Protein AF-A0A7S1UFQ9-F1 (afdb_monomer_lite)

Structure (mmCIF, N/CA/C/O backbone):
data_AF-A0A7S1UFQ9-F1
#
_entry.id   AF-A0A7S1UFQ9-F1
#
loop_
_atom_site.group_PDB
_atom_site.id
_atom_site.type_symbol
_atom_site.label_atom_id
_atom_site.label_alt_id
_atom_site.label_comp_id
_atom_site.label_asym_id
_atom_site.label_entity_id
_atom_site.label_seq_id
_atom_site.pdbx_PDB_ins_code
_atom_site.Cartn_x
_atom_site.Cartn_y
_atom_site.Cartn_z
_atom_site.occupancy
_atom_site.B_iso_or_equiv
_atom_site.auth_seq_id
_atom_site.auth_comp_id
_atom_site.auth_asym_id
_atom_site.auth_atom_id
_atom_site.pdbx_PDB_model_num
ATOM 1 N N . GLU A 1 1 ? 7.459 -7.993 17.911 1.00 39.25 1 GLU A N 1
ATOM 2 C CA . GLU A 1 1 ? 8.044 -8.508 16.655 1.00 39.25 1 GLU A CA 1
ATOM 3 C C . GLU A 1 1 ? 7.207 -8.036 15.476 1.00 39.25 1 GLU A C 1
ATOM 5 O O . GLU A 1 1 ? 5.985 -8.035 15.577 1.00 39.25 1 GLU A O 1
ATOM 10 N N . GLY A 1 2 ? 7.830 -7.537 14.404 1.00 47.00 2 GLY A N 1
ATOM 11 C CA . GLY A 1 2 ? 7.083 -7.207 13.185 1.00 47.00 2 GLY A CA 1
ATOM 12 C C . GLY A 1 2 ? 6.717 -8.506 12.482 1.00 47.00 2 GLY A C 1
ATOM 13 O O . GLY A 1 2 ? 7.625 -9.281 12.191 1.00 47.00 2 GLY A O 1
ATOM 14 N N . LYS A 1 3 ? 5.425 -8.760 12.275 1.00 53.28 3 LYS A N 1
ATOM 15 C CA . LYS A 1 3 ? 4.973 -9.970 11.588 1.00 53.28 3 LYS A CA 1
ATOM 16 C C . LYS A 1 3 ? 5.520 -9.979 10.161 1.00 53.28 3 LYS A C 1
ATOM 18 O O . LYS A 1 3 ? 5.555 -8.936 9.510 1.00 53.28 3 LYS A O 1
ATOM 23 N N . GLU A 1 4 ? 5.974 -11.146 9.719 1.00 75.50 4 GLU A N 1
ATOM 24 C CA . GLU A 1 4 ? 6.162 -11.444 8.300 1.00 75.50 4 GLU A CA 1
ATOM 25 C C . GLU A 1 4 ? 4.844 -11.229 7.545 1.00 75.50 4 GLU A C 1
ATOM 27 O O . GLU A 1 4 ? 3.782 -11.080 8.166 1.00 75.50 4 GLU A O 1
ATOM 32 N N . T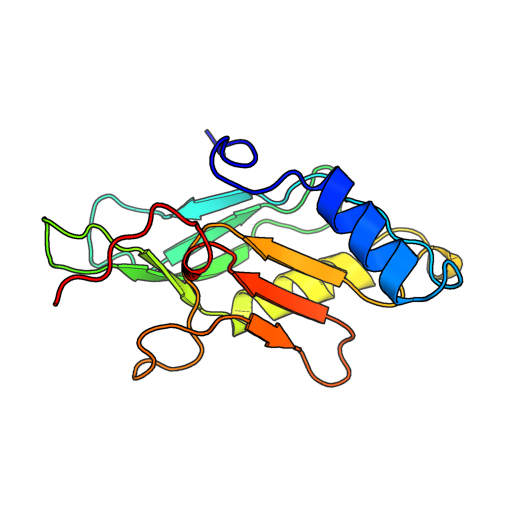RP A 1 5 ? 4.912 -11.183 6.211 1.00 84.56 5 TRP A N 1
ATOM 33 C CA . TRP A 1 5 ? 3.707 -11.189 5.386 1.00 84.56 5 TRP A CA 1
ATOM 34 C C . TRP A 1 5 ? 2.785 -12.314 5.876 1.00 84.56 5 TRP A C 1
ATOM 36 O O . TRP A 1 5 ? 3.251 -13.442 6.052 1.00 84.56 5 TRP A O 1
ATOM 46 N N . PRO A 1 6 ? 1.523 -12.020 6.225 1.00 85.31 6 PRO A N 1
ATOM 47 C CA . PRO A 1 6 ? 0.702 -13.009 6.899 1.00 85.31 6 PRO A CA 1
ATOM 48 C C . PRO A 1 6 ? 0.436 -14.193 5.970 1.00 85.31 6 PRO A C 1
ATOM 50 O O . PRO A 1 6 ? 0.178 -14.001 4.789 1.00 85.31 6 PRO A O 1
ATOM 53 N N . ALA A 1 7 ? 0.409 -15.406 6.525 1.00 85.00 7 ALA A N 1
ATOM 54 C CA . ALA A 1 7 ? 0.163 -16.636 5.761 1.00 85.00 7 ALA A CA 1
ATOM 55 C C . ALA A 1 7 ? -1.195 -16.662 5.033 1.00 85.00 7 ALA A C 1
ATOM 57 O O . ALA A 1 7 ? -1.388 -17.445 4.113 1.00 85.00 7 ALA A O 1
ATOM 58 N N . TYR A 1 8 ? -2.139 -15.820 5.462 1.00 85.12 8 TYR A N 1
ATOM 59 C CA . TYR A 1 8 ? -3.441 -15.652 4.818 1.00 85.12 8 TYR A CA 1
ATOM 60 C C . TYR A 1 8 ? -3.437 -14.562 3.727 1.00 85.12 8 TYR A C 1
ATOM 62 O O . TYR A 1 8 ? -4.449 -14.340 3.071 1.00 85.12 8 TYR A O 1
ATOM 70 N N . GLY A 1 9 ? -2.339 -13.826 3.549 1.00 87.25 9 GLY A N 1
ATOM 71 C CA . GLY A 1 9 ? -2.162 -12.934 2.408 1.00 87.25 9 GLY A CA 1
ATOM 72 C C . GLY A 1 9 ? -1.862 -13.727 1.130 1.00 87.25 9 GLY A C 1
ATOM 73 O O . GLY A 1 9 ? -1.402 -14.864 1.216 1.00 87.25 9 GLY A O 1
ATOM 74 N N . PRO A 1 10 ? -2.100 -13.148 -0.058 1.00 90.50 10 PRO A N 1
ATOM 75 C CA . PRO A 1 10 ? -1.723 -13.786 -1.317 1.00 90.50 10 PRO A CA 1
ATOM 76 C C . PRO A 1 10 ? -0.204 -13.939 -1.442 1.00 90.50 10 PRO A C 1
ATOM 78 O O . PRO A 1 10 ? 0.556 -13.218 -0.789 1.00 90.50 10 PRO A O 1
ATOM 81 N N . ASP A 1 11 ? 0.234 -14.831 -2.329 1.00 92.00 11 ASP A N 1
ATOM 82 C CA . ASP A 1 11 ? 1.641 -14.932 -2.708 1.00 92.00 11 ASP A CA 1
ATOM 83 C C . ASP A 1 11 ? 2.079 -13.651 -3.444 1.00 92.00 11 ASP A C 1
ATOM 85 O O . ASP A 1 11 ? 1.546 -13.279 -4.495 1.00 92.00 11 ASP A O 1
ATOM 89 N N . LEU A 1 12 ? 3.060 -12.950 -2.872 1.00 92.00 12 LEU A N 1
ATOM 90 C CA . LEU A 1 12 ? 3.592 -11.713 -3.440 1.00 92.00 12 LEU A CA 1
ATOM 91 C C . LEU A 1 12 ? 4.347 -11.948 -4.755 1.00 92.00 12 LEU A C 1
ATOM 93 O O . LEU A 1 12 ? 4.373 -11.060 -5.608 1.00 92.00 12 LEU A O 1
ATOM 97 N N . GLU A 1 13 ? 4.947 -13.123 -4.942 1.00 94.00 13 GLU A N 1
ATOM 98 C CA . GLU A 1 13 ? 5.635 -13.482 -6.181 1.00 94.00 13 GLU A CA 1
ATOM 99 C C . GLU A 1 13 ? 4.631 -13.773 -7.302 1.00 94.00 13 GLU A C 1
ATOM 101 O O . GLU A 1 13 ? 4.850 -13.395 -8.454 1.00 94.00 13 GLU A O 1
ATOM 106 N N . GLU A 1 14 ? 3.484 -14.363 -6.970 1.00 93.94 14 GLU A N 1
ATOM 107 C CA . GLU A 1 14 ? 2.381 -14.519 -7.915 1.00 93.94 14 GLU A CA 1
ATOM 108 C C . GLU A 1 14 ? 1.814 -13.150 -8.333 1.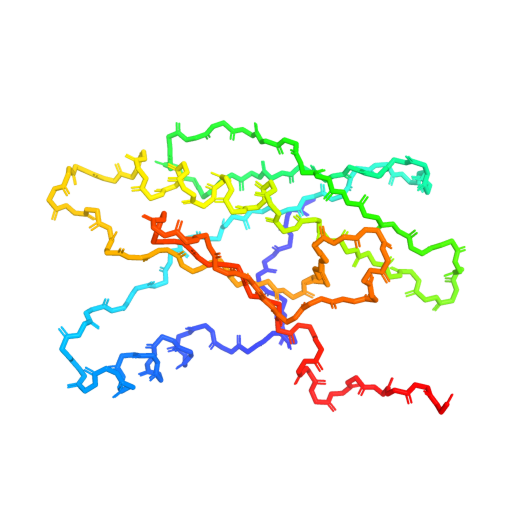00 93.94 14 GLU A C 1
ATOM 110 O O . GLU A 1 14 ? 1.690 -12.869 -9.528 1.00 93.94 14 GLU A O 1
ATOM 115 N N . LEU A 1 15 ? 1.580 -12.241 -7.375 1.00 93.00 15 LEU A N 1
ATOM 116 C CA . LEU A 1 15 ? 1.171 -10.858 -7.666 1.00 93.00 15 LEU A CA 1
ATOM 117 C C . LEU A 1 15 ? 2.178 -10.125 -8.564 1.00 93.00 15 LEU A C 1
ATOM 119 O O . LEU A 1 15 ? 1.779 -9.407 -9.488 1.00 93.00 15 LEU A O 1
ATOM 123 N N . ARG A 1 16 ? 3.483 -10.319 -8.333 1.00 95.25 16 ARG A N 1
ATOM 124 C CA . ARG A 1 16 ? 4.554 -9.764 -9.176 1.00 95.25 16 ARG A CA 1
ATOM 125 C C . ARG A 1 16 ? 4.429 -10.250 -10.617 1.00 95.25 16 ARG A C 1
ATOM 127 O O . ARG A 1 16 ? 4.499 -9.435 -11.538 1.00 95.25 16 ARG A O 1
ATOM 134 N N . ARG A 1 17 ? 4.221 -11.555 -10.818 1.00 96.19 17 ARG A N 1
ATOM 135 C CA . ARG A 1 17 ? 4.068 -12.169 -12.148 1.00 96.19 17 ARG A CA 1
ATOM 136 C C . ARG A 1 17 ? 2.820 -11.673 -12.863 1.00 96.19 17 ARG A C 1
ATOM 138 O O . ARG A 1 17 ? 2.927 -11.293 -14.026 1.00 96.19 17 ARG A O 1
ATOM 145 N N . TYR A 1 18 ? 1.676 -11.602 -12.178 1.00 95.06 18 TYR A N 1
ATOM 146 C CA . TYR A 1 18 ? 0.460 -11.031 -12.765 1.00 95.06 18 TYR A CA 1
ATOM 147 C C . TYR A 1 18 ? 0.658 -9.575 -13.171 1.00 95.06 18 TYR A C 1
ATOM 149 O O . TYR A 1 18 ? 0.279 -9.197 -14.273 1.00 95.06 18 TYR A O 1
ATOM 157 N N . THR A 1 19 ? 1.296 -8.769 -12.320 1.00 94.25 19 THR A N 1
ATOM 158 C CA . THR A 1 19 ? 1.567 -7.359 -12.632 1.00 94.25 19 THR A CA 1
ATOM 159 C C . THR A 1 19 ? 2.497 -7.232 -13.841 1.00 94.25 19 THR A C 1
ATOM 161 O O . THR A 1 19 ? 2.232 -6.438 -14.737 1.00 94.25 19 THR A O 1
ATOM 164 N N . TYR A 1 20 ? 3.555 -8.044 -13.916 1.00 95.12 20 TYR A N 1
ATOM 165 C CA . TYR A 1 20 ? 4.458 -8.074 -15.071 1.00 95.12 20 TYR A CA 1
ATOM 166 C C . TYR A 1 20 ? 3.725 -8.457 -16.366 1.00 95.12 20 TYR A C 1
ATOM 168 O O . TYR A 1 20 ? 3.873 -7.788 -17.390 1.00 95.12 20 TYR A O 1
ATOM 176 N N . ALA A 1 21 ? 2.890 -9.499 -16.308 1.00 96.38 21 ALA A N 1
ATOM 177 C CA . ALA A 1 21 ? 2.087 -9.956 -17.438 1.00 96.38 21 ALA A CA 1
ATOM 178 C C . ALA A 1 21 ? 1.034 -8.922 -17.869 1.00 96.38 21 ALA A C 1
ATOM 180 O O . ALA A 1 21 ? 0.830 -8.729 -19.065 1.00 96.38 21 ALA A O 1
ATOM 181 N N . PHE A 1 22 ? 0.410 -8.219 -16.918 1.00 94.62 22 PHE A N 1
ATOM 182 C CA . PHE A 1 22 ? -0.563 -7.155 -17.185 1.00 94.62 22 PHE A CA 1
ATOM 183 C C . PHE A 1 22 ? 0.030 -6.041 -18.058 1.00 94.62 22 PHE A C 1
ATOM 185 O O . PHE A 1 22 ? -0.633 -5.549 -18.966 1.00 94.62 22 PHE A O 1
ATOM 192 N N . TYR A 1 23 ? 1.304 -5.701 -17.848 1.00 91.75 23 TYR A N 1
ATOM 193 C CA . TYR A 1 23 ? 2.039 -4.741 -18.680 1.00 91.75 23 TYR A CA 1
ATOM 194 C C . TYR A 1 23 ? 2.710 -5.375 -19.912 1.00 91.75 23 TYR A C 1
ATOM 196 O O . TYR A 1 23 ? 3.657 -4.809 -20.461 1.00 91.75 23 TYR A O 1
ATOM 204 N N . GLY A 1 24 ? 2.278 -6.567 -20.338 1.00 93.56 24 GLY A N 1
ATOM 205 C CA . GLY A 1 24 ? 2.814 -7.254 -21.517 1.00 93.56 24 GLY A CA 1
ATOM 206 C C . GLY A 1 24 ? 4.304 -7.595 -21.415 1.00 93.56 24 GLY A C 1
ATOM 207 O O . GLY A 1 24 ? 4.979 -7.714 -22.432 1.00 93.56 24 GLY A O 1
ATOM 208 N N . GLY A 1 25 ? 4.845 -7.686 -20.199 1.00 92.50 25 GLY A N 1
ATOM 209 C CA . GLY A 1 25 ? 6.262 -7.931 -19.946 1.00 92.50 25 GLY A CA 1
ATOM 210 C C . GLY A 1 25 ? 7.204 -6.752 -20.232 1.00 92.50 25 GLY A C 1
ATOM 211 O O . GLY A 1 25 ? 8.420 -6.895 -20.096 1.00 92.50 25 GLY A O 1
ATOM 212 N N . ALA A 1 26 ? 6.673 -5.580 -20.590 1.00 91.44 26 ALA A N 1
ATOM 213 C CA . ALA A 1 26 ? 7.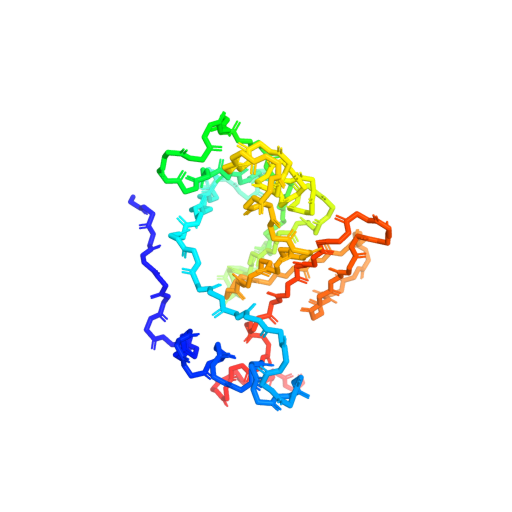480 -4.405 -20.922 1.00 91.44 26 ALA A CA 1
ATOM 214 C C . ALA A 1 26 ? 7.998 -3.649 -19.685 1.00 91.44 26 ALA A C 1
ATOM 216 O O . ALA A 1 26 ? 9.009 -2.953 -19.766 1.00 91.44 26 ALA A O 1
ATOM 217 N N . MET A 1 27 ? 7.325 -3.776 -18.536 1.00 90.19 27 MET A N 1
ATOM 218 C CA . MET A 1 27 ? 7.704 -3.088 -17.297 1.00 90.19 27 MET A CA 1
ATOM 219 C C . MET A 1 27 ? 8.242 -4.081 -16.264 1.00 90.19 27 MET A C 1
ATOM 221 O O . MET A 1 27 ? 7.472 -4.908 -15.778 1.00 90.19 27 MET A O 1
ATOM 225 N N . PRO A 1 28 ? 9.533 -4.012 -15.885 1.00 92.44 28 PRO A N 1
ATOM 226 C CA . PRO A 1 28 ? 10.079 -4.840 -14.816 1.00 92.44 28 PRO A CA 1
ATOM 227 C C . PRO A 1 28 ? 9.338 -4.618 -13.493 1.00 92.44 28 PRO A C 1
ATOM 229 O O . PRO A 1 28 ? 9.136 -3.482 -13.065 1.00 92.44 28 PRO A O 1
ATOM 232 N N . VAL A 1 29 ? 8.974 -5.711 -12.819 1.00 93.94 29 VAL A N 1
ATOM 233 C CA . VAL A 1 29 ? 8.325 -5.686 -11.500 1.00 93.94 29 VAL A CA 1
ATOM 234 C C . VAL A 1 29 ? 9.167 -6.488 -10.517 1.00 93.94 29 VAL A C 1
ATOM 236 O O . VAL A 1 29 ? 9.526 -7.641 -10.784 1.00 93.94 29 VAL A O 1
ATOM 239 N N . ALA A 1 30 ? 9.463 -5.884 -9.368 1.00 92.56 30 ALA A N 1
ATOM 240 C CA . ALA A 1 30 ? 10.227 -6.488 -8.285 1.00 92.56 30 ALA A CA 1
ATOM 241 C C . ALA A 1 30 ? 9.484 -6.333 -6.953 1.00 92.56 30 ALA A C 1
ATOM 243 O O . ALA A 1 30 ? 8.834 -5.317 -6.711 1.00 92.56 30 ALA A O 1
ATOM 244 N N . VAL A 1 31 ? 9.613 -7.336 -6.084 1.00 92.69 31 VAL A N 1
ATOM 245 C CA . VAL A 1 31 ? 9.126 -7.280 -4.701 1.00 92.69 31 VAL A CA 1
ATOM 246 C C . VAL A 1 31 ? 10.283 -6.824 -3.820 1.00 92.69 31 VAL A C 1
ATOM 248 O O . VAL A 1 31 ? 11.351 -7.436 -3.822 1.00 92.69 31 VAL A O 1
ATOM 251 N N . SER A 1 32 ? 10.094 -5.725 -3.093 1.00 89.31 32 SER A N 1
ATOM 252 C CA . SER A 1 32 ? 11.095 -5.228 -2.150 1.00 89.31 32 SER A CA 1
ATOM 253 C C . SER A 1 32 ? 11.018 -5.968 -0.813 1.00 89.31 32 SER A C 1
ATOM 255 O O . SER A 1 32 ? 10.033 -6.637 -0.494 1.00 89.31 32 SER A O 1
ATOM 257 N N . ALA A 1 33 ? 12.065 -5.829 0.004 1.00 88.38 33 ALA A N 1
ATOM 258 C CA . ALA A 1 33 ? 11.994 -6.263 1.393 1.00 88.38 33 ALA A CA 1
ATOM 259 C C . ALA A 1 33 ? 10.836 -5.541 2.117 1.00 88.38 33 ALA A C 1
ATOM 261 O O . ALA A 1 33 ? 10.588 -4.362 1.853 1.00 88.38 33 ALA A O 1
ATOM 262 N N . PRO A 1 34 ? 10.130 -6.207 3.045 1.00 90.00 34 PRO A N 1
ATOM 263 C CA . PRO A 1 34 ? 8.922 -5.650 3.631 1.00 90.00 34 PRO A CA 1
ATOM 264 C C . PRO A 1 34 ? 9.232 -4.496 4.587 1.00 90.00 34 PRO A C 1
ATOM 266 O O . PRO A 1 34 ? 10.110 -4.590 5.452 1.00 90.00 34 PRO A O 1
ATOM 269 N N . ALA A 1 35 ? 8.434 -3.434 4.488 1.00 91.19 35 ALA A N 1
ATOM 270 C CA . ALA A 1 35 ? 8.275 -2.482 5.576 1.00 91.19 35 ALA A CA 1
ATOM 271 C C . ALA A 1 35 ? 7.420 -3.103 6.690 1.00 91.19 35 ALA A C 1
ATOM 273 O O . ALA A 1 35 ? 6.583 -3.974 6.449 1.00 91.19 35 ALA A O 1
ATOM 274 N N . ARG A 1 36 ? 7.622 -2.661 7.930 1.00 91.25 36 ARG A N 1
ATOM 275 C CA . ARG A 1 36 ? 6.918 -3.192 9.103 1.00 91.25 36 ARG A CA 1
ATOM 276 C C . ARG A 1 36 ? 6.051 -2.110 9.719 1.00 91.25 36 ARG A C 1
ATOM 278 O O . ARG A 1 36 ? 6.531 -1.017 9.999 1.00 91.25 36 ARG A O 1
ATOM 285 N N . VAL A 1 37 ? 4.800 -2.448 10.009 1.00 90.38 37 VAL A N 1
ATOM 286 C CA . VAL A 1 37 ? 3.886 -1.576 10.750 1.00 90.38 37 VAL A CA 1
ATOM 287 C C . VAL A 1 37 ? 3.614 -2.175 12.122 1.00 90.38 37 VAL A C 1
ATOM 289 O O . VAL A 1 37 ? 3.227 -3.337 12.243 1.00 90.38 37 VAL A O 1
ATOM 292 N N . ARG A 1 38 ? 3.813 -1.381 13.175 1.00 89.44 38 ARG A N 1
ATOM 293 C CA . ARG A 1 38 ? 3.473 -1.747 14.554 1.00 89.44 38 ARG A CA 1
ATOM 294 C C . ARG A 1 38 ? 2.457 -0.764 15.109 1.00 89.44 38 ARG A C 1
ATOM 296 O O . ARG A 1 38 ? 2.752 0.413 15.244 1.00 89.44 38 ARG A O 1
ATOM 303 N N . PHE A 1 39 ? 1.279 -1.240 15.487 1.00 86.12 39 PHE A N 1
ATOM 304 C CA . PHE A 1 39 ? 0.321 -0.409 16.214 1.00 86.12 39 PHE A CA 1
ATOM 305 C C . PHE A 1 39 ? 0.777 -0.238 17.670 1.00 86.12 39 PHE A C 1
ATOM 307 O O . PHE A 1 39 ? 1.015 -1.237 18.349 1.00 86.12 39 PHE A O 1
ATOM 314 N N . GLU A 1 40 ? 0.876 1.002 18.151 1.00 82.50 40 GLU A N 1
ATOM 315 C CA . GLU A 1 40 ? 1.283 1.293 19.533 1.00 82.50 40 GLU A CA 1
ATOM 316 C C . GLU A 1 40 ? 0.106 1.245 20.503 1.00 82.50 40 GLU A C 1
ATOM 318 O O . GLU A 1 40 ? -1.028 1.557 20.138 1.00 82.50 40 GLU A O 1
ATOM 323 N N . GLY A 1 41 ? 0.401 0.894 21.756 1.00 64.31 41 GLY A N 1
ATOM 324 C CA . GLY A 1 41 ? -0.531 0.971 22.879 1.00 64.31 41 GLY A CA 1
ATOM 325 C C . GLY A 1 41 ? -1.553 -0.168 22.941 1.00 64.31 41 GLY A C 1
ATOM 326 O O . GLY A 1 41 ? -2.120 -0.601 21.933 1.00 64.31 41 GLY A O 1
ATOM 327 N N . ALA A 1 42 ? -1.817 -0.649 24.158 1.00 56.81 42 ALA A N 1
ATOM 328 C CA . ALA A 1 42 ? -3.013 -1.439 24.466 1.00 56.81 42 ALA A CA 1
ATOM 329 C C . ALA A 1 42 ? -4.269 -0.550 24.521 1.00 56.81 42 ALA A C 1
ATOM 331 O O . ALA A 1 42 ? -5.377 -1.024 24.278 1.00 56.81 42 ALA A O 1
ATOM 332 N N . ASP A 1 43 ? -4.074 0.744 24.785 1.00 56.34 43 ASP A N 1
ATOM 333 C CA . ASP A 1 43 ? -5.136 1.731 24.910 1.00 56.34 43 ASP A CA 1
ATOM 334 C C . ASP A 1 43 ? -5.757 2.058 23.542 1.00 56.34 43 ASP A C 1
ATOM 336 O O . ASP A 1 43 ? -5.064 2.377 22.572 1.00 56.34 43 ASP A O 1
ATOM 340 N N . ILE A 1 44 ? -7.085 1.980 23.462 1.00 56.50 44 ILE A N 1
ATOM 341 C CA . ILE A 1 44 ? -7.888 2.281 22.267 1.00 56.50 44 ILE A CA 1
ATOM 342 C C . ILE A 1 44 ? -7.690 3.744 21.833 1.00 56.50 44 ILE A C 1
ATOM 344 O O . ILE A 1 44 ? -7.861 4.062 20.658 1.00 56.50 44 ILE A O 1
ATOM 348 N N . LYS A 1 45 ? -7.262 4.623 22.751 1.00 56.03 45 LYS A N 1
ATOM 349 C CA . LYS A 1 45 ? -6.970 6.037 22.468 1.00 56.03 45 LYS A CA 1
ATOM 350 C C . LYS A 1 45 ? -5.656 6.259 21.713 1.00 56.03 45 LYS A C 1
ATOM 352 O O . LYS A 1 45 ? -5.486 7.311 21.094 1.00 56.03 45 LYS A O 1
ATOM 357 N N . ALA A 1 46 ? -4.737 5.289 21.716 1.00 61.72 46 ALA A N 1
ATOM 358 C CA . ALA A 1 46 ? -3.491 5.361 20.956 1.00 61.72 46 ALA A CA 1
ATOM 359 C C . ALA A 1 46 ? -3.761 5.068 19.467 1.00 61.72 46 ALA A C 1
ATOM 361 O O . ALA A 1 46 ? -3.494 3.989 18.940 1.00 61.72 46 ALA A O 1
ATOM 362 N N . ASN A 1 47 ? -4.310 6.063 18.772 1.00 81.31 47 ASN A N 1
ATOM 363 C CA . ASN A 1 47 ? -4.604 6.078 17.334 1.00 81.31 47 ASN A CA 1
ATOM 364 C C . ASN A 1 47 ? -3.330 6.239 16.477 1.00 81.31 47 ASN A C 1
ATOM 366 O O . ASN A 1 47 ? -3.259 7.063 15.562 1.00 81.31 47 ASN A O 1
ATOM 370 N N . LYS A 1 48 ? -2.281 5.484 16.818 1.00 87.19 48 LYS A N 1
ATOM 371 C CA . LYS A 1 48 ? -0.948 5.593 16.222 1.00 87.19 48 LYS A CA 1
ATOM 372 C C . LYS A 1 48 ? -0.395 4.223 15.852 1.00 87.19 48 LYS A C 1
ATOM 374 O O . LYS A 1 48 ? -0.559 3.238 16.576 1.00 87.19 48 LYS A O 1
ATOM 379 N N . ALA A 1 49 ? 0.303 4.186 14.729 1.00 91.50 49 ALA A N 1
ATOM 380 C CA . ALA A 1 49 ? 1.171 3.085 14.360 1.00 91.50 49 ALA A CA 1
ATOM 381 C C . ALA A 1 49 ? 2.559 3.624 14.007 1.00 91.50 49 ALA A C 1
ATOM 383 O O . ALA A 1 49 ? 2.712 4.790 13.660 1.00 91.50 49 ALA A O 1
ATOM 384 N N . VAL A 1 50 ? 3.573 2.781 14.124 1.00 92.81 50 VAL A N 1
ATOM 385 C CA . VAL A 1 50 ? 4.945 3.069 13.723 1.00 92.81 50 VAL A CA 1
ATOM 386 C C . VAL A 1 50 ? 5.226 2.291 12.453 1.00 92.81 50 VAL A C 1
ATOM 388 O O . VAL A 1 50 ? 5.102 1.065 12.429 1.00 92.81 50 VAL A O 1
ATOM 391 N N . TRP A 1 51 ? 5.604 3.015 11.412 1.00 92.94 51 TRP A N 1
ATOM 392 C CA . TRP A 1 51 ? 6.203 2.482 10.204 1.00 92.94 51 TRP A CA 1
ATOM 393 C C . TRP A 1 51 ? 7.707 2.353 10.400 1.00 92.94 51 TRP A C 1
ATOM 395 O O . TRP A 1 51 ? 8.383 3.311 10.779 1.00 92.94 51 TRP A O 1
ATOM 405 N N . LYS A 1 52 ? 8.232 1.171 10.093 1.00 92.88 52 LYS A N 1
ATOM 406 C CA . LYS A 1 52 ? 9.660 0.913 9.970 1.00 92.88 52 LYS A CA 1
ATOM 407 C C . LYS A 1 52 ? 9.942 0.532 8.521 1.00 92.88 52 LYS A C 1
ATOM 409 O O . LYS A 1 52 ? 9.360 -0.449 8.048 1.00 92.88 52 LYS A O 1
ATOM 414 N N . PRO A 1 53 ? 10.795 1.278 7.815 1.00 90.94 53 PRO A N 1
ATOM 415 C CA . PRO A 1 53 ? 11.083 0.987 6.423 1.00 90.94 53 PRO A CA 1
ATOM 416 C C . PRO A 1 53 ? 11.861 -0.330 6.270 1.00 90.94 53 PRO A C 1
ATOM 418 O O . PRO A 1 53 ? 12.354 -0.888 7.260 1.00 90.94 53 PRO A O 1
ATOM 421 N N . PRO A 1 54 ? 11.981 -0.849 5.036 1.00 88.81 54 PRO A N 1
ATOM 422 C CA . PRO A 1 54 ? 12.827 -1.998 4.752 1.00 88.81 54 PRO A CA 1
ATOM 423 C C . PRO A 1 54 ? 14.271 -1.736 5.197 1.00 88.81 54 PRO A C 1
ATOM 425 O O . PRO A 1 54 ? 14.766 -0.606 5.136 1.00 88.81 54 PRO A O 1
ATOM 428 N N . ARG A 1 55 ? 14.973 -2.782 5.648 1.00 84.88 55 ARG A N 1
ATOM 429 C CA . ARG A 1 55 ? 16.384 -2.649 6.048 1.00 84.88 55 ARG A CA 1
ATOM 430 C C . ARG A 1 55 ? 17.205 -2.094 4.881 1.00 84.88 55 ARG A C 1
ATOM 432 O O . ARG A 1 55 ? 17.107 -2.600 3.770 1.00 84.88 55 ARG A O 1
ATOM 439 N N . GLY A 1 56 ? 18.016 -1.074 5.156 1.00 80.44 56 GLY A N 1
ATOM 440 C CA . GLY A 1 56 ? 18.878 -0.439 4.155 1.00 80.44 56 GLY A CA 1
ATOM 441 C C . GLY A 1 56 ? 18.199 0.628 3.292 1.00 80.44 56 GLY A C 1
ATOM 442 O O . GLY A 1 56 ? 18.872 1.227 2.466 1.00 80.44 56 GLY A O 1
ATOM 443 N N . ALA A 1 57 ? 16.912 0.928 3.498 1.00 79.62 57 ALA A N 1
ATOM 444 C CA . ALA A 1 57 ? 16.185 1.914 2.694 1.00 79.62 57 ALA A CA 1
ATOM 445 C C . ALA A 1 57 ? 16.487 3.391 3.040 1.00 79.62 57 ALA A C 1
ATOM 447 O O . ALA A 1 57 ? 15.743 4.271 2.618 1.00 79.62 57 ALA A O 1
ATOM 448 N N . GLY A 1 58 ? 17.505 3.674 3.866 1.00 76.69 58 GLY A N 1
ATOM 449 C CA . GLY A 1 58 ? 17.957 5.037 4.207 1.00 76.69 58 GLY A CA 1
ATOM 450 C C . GLY A 1 58 ? 16.946 5.929 4.946 1.00 76.69 58 GLY A C 1
ATOM 451 O O . GLY A 1 58 ? 17.252 7.070 5.275 1.00 76.69 58 GLY A O 1
ATOM 452 N N . THR A 1 59 ? 15.749 5.421 5.225 1.00 78.00 59 THR A N 1
ATOM 453 C CA . THR A 1 59 ? 14.639 6.149 5.841 1.00 78.00 59 THR A CA 1
ATOM 454 C C . THR A 1 59 ? 14.544 5.822 7.330 1.00 78.00 59 THR A C 1
ATOM 456 O O . THR A 1 59 ? 14.816 4.701 7.763 1.00 78.00 59 THR A O 1
ATOM 459 N N . GLY A 1 60 ? 14.183 6.820 8.138 1.00 87.00 60 GLY A N 1
ATOM 460 C CA . GLY A 1 60 ? 13.924 6.634 9.566 1.00 87.00 60 GLY A CA 1
ATOM 461 C C . GLY A 1 60 ? 12.544 6.032 9.838 1.00 87.00 60 GLY A C 1
ATOM 462 O O . GLY A 1 60 ? 11.698 5.928 8.949 1.00 87.00 60 GLY A O 1
ATOM 463 N N . GLU A 1 61 ? 12.293 5.663 11.094 1.00 92.12 61 GLU A N 1
ATOM 464 C CA . GLU A 1 61 ? 10.944 5.297 11.535 1.00 92.12 61 GLU A CA 1
ATOM 465 C C . GLU A 1 61 ? 9.989 6.494 11.410 1.00 92.12 61 GLU A C 1
ATOM 467 O O . GLU A 1 61 ? 10.370 7.650 11.619 1.00 92.12 61 GLU A O 1
ATOM 472 N N . ARG A 1 62 ? 8.728 6.221 11.068 1.00 92.12 62 ARG A N 1
ATOM 473 C CA . ARG A 1 62 ? 7.697 7.245 10.858 1.00 92.12 62 ARG A CA 1
ATOM 474 C C . ARG A 1 62 ? 6.445 6.910 11.653 1.00 92.12 62 ARG A C 1
ATOM 476 O O . ARG A 1 62 ? 6.055 5.751 11.782 1.00 92.12 62 ARG A O 1
ATOM 483 N N . TRP A 1 63 ? 5.784 7.943 12.156 1.00 92.62 63 TRP A N 1
ATOM 484 C CA . TRP A 1 63 ? 4.485 7.800 12.798 1.00 92.62 63 TRP A CA 1
ATOM 485 C C . TRP A 1 63 ? 3.380 7.809 11.748 1.00 92.62 63 TRP A C 1
ATOM 487 O O . TRP A 1 63 ? 3.248 8.753 10.976 1.00 92.62 63 TRP A O 1
ATOM 497 N N . LEU A 1 64 ? 2.562 6.764 11.757 1.00 93.50 64 LEU A N 1
ATOM 498 C CA . LEU A 1 64 ? 1.341 6.661 10.979 1.00 93.50 64 LEU A CA 1
ATOM 499 C C . LEU A 1 64 ? 0.133 6.974 11.859 1.00 93.50 64 LEU A C 1
ATOM 501 O O . LEU A 1 64 ? 0.067 6.606 13.039 1.00 93.50 64 LEU A O 1
ATOM 505 N N . LYS A 1 65 ? -0.866 7.598 11.244 1.00 92.81 65 LYS A N 1
ATOM 506 C CA . LYS A 1 65 ? -2.193 7.749 11.833 1.00 92.81 65 LYS A CA 1
ATOM 507 C C . LYS A 1 65 ? -2.963 6.443 11.656 1.00 92.81 65 LYS A C 1
ATOM 509 O O . LYS A 1 65 ? -2.965 5.853 10.578 1.00 92.81 65 LYS A O 1
ATOM 514 N N . ALA A 1 66 ? -3.611 5.994 12.720 1.00 91.69 66 ALA A N 1
ATOM 515 C CA . ALA A 1 66 ? -4.400 4.772 12.727 1.00 91.69 66 ALA A CA 1
ATOM 516 C C . ALA A 1 66 ? -5.715 4.997 13.474 1.00 91.69 66 ALA A C 1
ATOM 518 O O . ALA A 1 66 ? -5.833 5.922 14.270 1.00 91.69 66 ALA A O 1
ATOM 519 N N . ARG A 1 67 ? -6.692 4.118 13.271 1.00 88.06 67 ARG A N 1
ATOM 520 C CA . ARG A 1 67 ? -7.897 4.042 14.104 1.00 88.06 67 ARG A CA 1
ATOM 521 C C . ARG A 1 67 ? -8.137 2.616 14.563 1.00 88.06 67 ARG A C 1
ATOM 523 O O . ARG A 1 67 ? -7.753 1.662 13.882 1.00 88.06 67 ARG A O 1
ATOM 530 N N . ARG A 1 68 ? -8.803 2.471 15.704 1.00 83.06 68 ARG A N 1
ATOM 531 C CA . ARG A 1 68 ? -9.240 1.177 16.233 1.00 83.06 68 ARG A CA 1
ATOM 532 C C . ARG A 1 68 ? -10.733 1.198 16.509 1.00 83.06 68 ARG A C 1
ATOM 534 O O . ARG A 1 68 ? -11.268 2.184 17.004 1.00 83.06 68 ARG A O 1
ATOM 541 N N . SER A 1 69 ? -11.401 0.092 16.212 1.00 74.94 69 SER A N 1
ATOM 542 C CA . SER A 1 69 ? -12.774 -0.108 16.653 1.00 74.94 69 SER A CA 1
ATOM 543 C C . SER A 1 69 ? -12.798 -0.312 18.166 1.00 74.94 69 SER A C 1
ATOM 545 O O . SER A 1 69 ? -12.067 -1.150 18.694 1.00 74.94 69 SER A O 1
ATOM 547 N N . SER A 1 70 ? -13.671 0.427 18.850 1.00 66.19 70 SER A N 1
ATOM 548 C CA . SER A 1 70 ? -13.963 0.243 20.275 1.00 66.19 70 SER A CA 1
ATOM 549 C C . SER A 1 70 ? -14.755 -1.037 20.560 1.00 66.19 70 SER A C 1
ATOM 551 O O . SER A 1 70 ? -14.809 -1.486 21.702 1.00 66.19 70 SER A O 1
ATOM 553 N N . LYS A 1 71 ? -15.356 -1.659 19.533 1.00 65.12 71 LYS A N 1
ATOM 554 C CA . LYS A 1 71 ? -16.119 -2.901 19.685 1.00 65.12 71 LYS A CA 1
ATOM 555 C C . LYS A 1 71 ? -15.158 -4.071 19.904 1.00 65.12 71 LYS A C 1
ATOM 557 O O . LYS A 1 71 ? -14.489 -4.526 18.972 1.00 65.12 71 LYS A O 1
ATOM 562 N N . ALA A 1 72 ? -15.133 -4.579 21.138 1.00 54.53 72 ALA A N 1
ATOM 563 C CA . ALA A 1 72 ? -14.260 -5.668 21.583 1.00 54.53 72 ALA A CA 1
ATOM 564 C C . ALA A 1 72 ? -14.347 -6.930 20.706 1.00 54.53 72 ALA A C 1
ATOM 566 O O . ALA A 1 72 ? -13.339 -7.605 20.518 1.00 54.53 72 ALA A O 1
ATOM 567 N N . GLN A 1 73 ? -15.516 -7.204 20.118 1.00 53.50 73 GLN A N 1
ATOM 568 C CA . GLN A 1 73 ? -15.744 -8.350 19.228 1.00 53.50 73 GLN A CA 1
ATOM 569 C C . GLN A 1 73 ? -15.092 -8.208 17.847 1.00 53.50 73 GLN A C 1
ATOM 571 O O . GLN A 1 73 ? -14.845 -9.208 17.185 1.00 53.50 73 GLN A O 1
ATOM 576 N N . LEU A 1 74 ? -14.813 -6.982 17.393 1.00 59.84 74 LEU A N 1
ATOM 577 C CA . LEU A 1 74 ? -14.345 -6.743 16.029 1.00 59.84 74 LEU A CA 1
ATOM 578 C C . LEU A 1 74 ? -12.845 -6.458 15.960 1.00 59.84 74 LEU A C 1
ATOM 580 O O . LEU A 1 74 ? -12.265 -6.720 14.913 1.00 59.84 74 LEU A O 1
ATOM 584 N N . ARG A 1 75 ? -12.219 -5.927 17.031 1.00 65.12 75 ARG A N 1
ATOM 585 C CA . ARG A 1 75 ? -10.781 -5.551 17.122 1.00 65.12 75 ARG A CA 1
ATOM 586 C C . ARG A 1 75 ? -10.188 -4.979 15.817 1.00 65.12 75 ARG A C 1
ATOM 588 O O . ARG A 1 75 ? -8.992 -5.118 15.564 1.00 65.12 75 ARG A O 1
ATOM 595 N N . ARG A 1 76 ? -11.016 -4.321 14.996 1.00 77.06 76 ARG A N 1
ATOM 596 C CA . ARG A 1 76 ? -10.626 -3.840 13.669 1.00 77.06 76 ARG A CA 1
ATOM 597 C C . ARG A 1 76 ? -9.691 -2.662 13.842 1.00 77.06 76 ARG A C 1
ATOM 599 O O . ARG A 1 76 ? -9.949 -1.776 14.660 1.00 77.06 76 ARG A O 1
ATOM 606 N N . ARG A 1 77 ? -8.613 -2.663 13.074 1.00 87.19 77 ARG A N 1
ATOM 607 C CA . ARG A 1 77 ? -7.641 -1.578 13.012 1.00 87.19 77 ARG A CA 1
ATOM 608 C C . ARG A 1 77 ? -7.564 -1.137 11.566 1.00 87.19 77 ARG A C 1
ATOM 610 O O . ARG A 1 77 ? -7.703 -1.971 10.678 1.00 87.19 77 ARG A O 1
ATOM 617 N N . ALA A 1 78 ? -7.388 0.157 11.355 1.00 91.31 78 ALA A N 1
ATOM 618 C CA . ALA A 1 78 ? -7.185 0.692 10.022 1.00 91.31 78 ALA A CA 1
ATOM 619 C C . ALA A 1 78 ? -6.097 1.763 10.038 1.00 91.31 78 ALA A C 1
ATOM 621 O O . ALA A 1 78 ? -5.994 2.528 11.004 1.00 91.31 78 ALA A O 1
ATOM 622 N N . LEU A 1 79 ? -5.301 1.816 8.977 1.00 94.31 79 LEU A N 1
ATOM 623 C CA . LEU A 1 79 ? -4.274 2.829 8.760 1.00 94.31 79 LEU A CA 1
ATOM 624 C C . LEU A 1 79 ? -4.830 3.958 7.895 1.00 94.31 79 LEU A C 1
ATOM 626 O O . LEU A 1 79 ? -5.557 3.717 6.934 1.00 94.31 79 LEU A O 1
ATOM 630 N N . HIS A 1 80 ? -4.478 5.193 8.229 1.00 95.12 80 HIS A N 1
ATOM 631 C CA . HIS A 1 80 ? -4.745 6.314 7.341 1.00 95.12 80 HIS A CA 1
ATOM 632 C C . HIS A 1 80 ? -3.812 6.224 6.135 1.00 95.12 80 HIS A C 1
ATOM 634 O O . HIS A 1 80 ? -2.614 5.989 6.306 1.00 95.12 80 HIS A O 1
ATOM 640 N N . ILE A 1 81 ? -4.346 6.427 4.935 1.00 96.19 81 ILE A N 1
ATOM 641 C CA . ILE A 1 81 ? -3.595 6.201 3.700 1.00 96.19 81 ILE A CA 1
ATOM 642 C C . ILE A 1 81 ? -2.571 7.308 3.409 1.00 96.19 81 ILE A C 1
ATOM 644 O O . ILE A 1 81 ? -1.453 6.986 3.030 1.00 96.19 81 ILE A O 1
ATOM 648 N N . ASP A 1 82 ? -2.867 8.584 3.679 1.00 95.81 82 ASP A N 1
ATOM 649 C CA . ASP A 1 82 ? -1.936 9.675 3.325 1.00 95.81 82 ASP A CA 1
ATOM 650 C C . ASP A 1 82 ? -0.539 9.552 3.960 1.00 95.81 82 ASP A C 1
ATOM 652 O O . ASP A 1 82 ? 0.443 9.590 3.217 1.00 95.81 82 ASP A O 1
ATOM 656 N N . PRO A 1 83 ? -0.387 9.318 5.285 1.00 95.25 83 PRO A N 1
ATOM 657 C CA . PRO A 1 83 ? 0.943 9.134 5.868 1.00 95.25 83 PRO A CA 1
ATOM 658 C C . PRO A 1 83 ? 1.672 7.906 5.309 1.00 95.25 83 PRO A C 1
ATOM 660 O O . PRO A 1 83 ? 2.902 7.888 5.263 1.00 95.25 83 PRO A O 1
ATOM 663 N N . LEU A 1 84 ? 0.925 6.880 4.879 1.00 95.19 84 LEU A N 1
ATOM 664 C CA . LEU A 1 84 ? 1.494 5.714 4.210 1.00 95.19 84 LEU A CA 1
ATOM 665 C C . LEU A 1 84 ? 2.037 6.100 2.829 1.00 95.19 84 LEU A C 1
ATOM 667 O O . LEU A 1 84 ? 3.171 5.749 2.520 1.00 95.19 84 LEU A O 1
ATOM 671 N N . LEU A 1 85 ? 1.279 6.864 2.035 1.00 96.75 85 LEU A N 1
ATOM 672 C CA . LEU A 1 85 ? 1.731 7.366 0.734 1.00 96.75 85 LEU A CA 1
ATOM 673 C C . LEU A 1 85 ? 2.995 8.222 0.873 1.00 96.75 85 LEU A C 1
ATOM 675 O O . LEU A 1 85 ? 3.935 8.019 0.112 1.00 96.75 85 LEU A O 1
ATOM 679 N N . THR A 1 86 ? 3.081 9.090 1.887 1.00 95.38 86 THR A N 1
ATOM 680 C CA . THR A 1 86 ? 4.310 9.850 2.178 1.00 95.38 86 THR A CA 1
ATOM 681 C C . THR A 1 86 ? 5.504 8.932 2.447 1.00 95.38 86 THR A C 1
ATOM 683 O O . THR A 1 86 ? 6.581 9.150 1.901 1.00 95.38 86 THR A O 1
ATOM 686 N N . CYS A 1 87 ? 5.323 7.867 3.236 1.00 94.69 87 CYS A N 1
ATOM 687 C CA . CYS A 1 87 ? 6.397 6.902 3.492 1.00 94.69 87 CYS A CA 1
ATOM 688 C C . CYS A 1 87 ? 6.827 6.155 2.218 1.00 94.69 87 CYS A C 1
ATOM 690 O O . CYS A 1 87 ? 8.004 5.838 2.062 1.00 94.69 87 CYS A O 1
ATOM 692 N N . LEU A 1 88 ? 5.894 5.865 1.306 1.00 94.81 88 LEU A N 1
ATOM 693 C CA . LEU A 1 88 ? 6.210 5.242 0.019 1.00 94.81 88 LEU A CA 1
ATOM 694 C C . LEU A 1 88 ? 6.956 6.206 -0.913 1.00 94.81 88 LEU A C 1
ATOM 696 O O . LEU A 1 88 ? 7.868 5.765 -1.611 1.00 94.81 88 LEU A O 1
ATOM 700 N N . CYS A 1 89 ? 6.617 7.501 -0.900 1.00 94.06 89 CYS A N 1
ATOM 701 C CA . CYS A 1 89 ? 7.371 8.525 -1.629 1.00 94.06 89 CYS A CA 1
ATOM 702 C C . CYS A 1 89 ? 8.821 8.566 -1.145 1.00 94.06 89 CYS A C 1
ATOM 704 O O . CYS A 1 89 ? 9.737 8.459 -1.956 1.00 94.06 89 CYS A O 1
ATOM 706 N N . ASP A 1 90 ? 9.021 8.618 0.177 1.00 91.44 90 ASP A N 1
ATOM 707 C CA . ASP A 1 90 ? 10.351 8.581 0.790 1.00 91.44 90 ASP A CA 1
ATOM 708 C C . ASP A 1 90 ? 11.133 7.337 0.329 1.00 91.44 90 ASP A C 1
ATOM 710 O O . ASP A 1 90 ? 12.296 7.445 -0.045 1.00 91.44 90 ASP A O 1
ATOM 714 N N . LEU A 1 91 ? 10.499 6.157 0.290 1.00 89.62 91 LEU A N 1
ATOM 715 C CA . LEU A 1 91 ? 11.147 4.928 -0.186 1.00 89.62 91 LEU A CA 1
ATOM 716 C C . LEU A 1 91 ? 11.532 4.962 -1.666 1.00 89.62 91 LEU A C 1
ATOM 718 O O . LEU A 1 91 ? 12.568 4.413 -2.039 1.00 89.62 91 LEU A O 1
ATOM 722 N N . ARG A 1 92 ? 10.698 5.566 -2.514 1.00 90.62 92 ARG A N 1
ATOM 723 C CA . ARG A 1 92 ? 10.987 5.718 -3.942 1.00 90.62 92 ARG A CA 1
ATOM 724 C C . ARG A 1 92 ? 12.158 6.679 -4.158 1.00 90.62 92 ARG A C 1
ATOM 726 O O . ARG A 1 92 ? 13.060 6.382 -4.938 1.00 90.62 92 ARG A O 1
ATOM 733 N N . ASP A 1 93 ? 12.140 7.813 -3.462 1.00 87.19 93 ASP A N 1
ATOM 734 C CA . ASP A 1 93 ? 13.039 8.940 -3.724 1.00 87.19 93 ASP A CA 1
ATOM 735 C C . ASP A 1 93 ? 14.395 8.791 -3.021 1.00 87.19 93 ASP A C 1
ATOM 737 O O . ASP A 1 93 ? 15.424 9.195 -3.568 1.00 87.19 93 ASP A O 1
ATOM 741 N N . LEU A 1 94 ? 14.420 8.157 -1.847 1.00 77.19 94 LEU A N 1
ATOM 742 C CA . LEU A 1 94 ? 15.636 7.865 -1.074 1.00 77.19 94 LEU A CA 1
ATOM 743 C C . LEU A 1 94 ? 16.203 6.465 -1.363 1.00 77.19 94 LEU A C 1
ATOM 745 O O . LEU A 1 94 ? 17.136 6.026 -0.692 1.00 77.19 94 LEU A O 1
ATOM 749 N N . GLY A 1 95 ? 15.628 5.766 -2.347 1.00 67.06 95 GLY A N 1
ATOM 750 C CA . GLY A 1 95 ? 16.092 4.473 -2.840 1.00 67.06 95 GLY A CA 1
ATOM 751 C C . GLY A 1 95 ? 17.466 4.532 -3.534 1.00 67.06 95 GLY A C 1
ATOM 752 O O . GLY A 1 95 ? 18.190 5.520 -3.407 1.00 67.06 95 GLY A O 1
ATOM 753 N N . PRO A 1 96 ? 17.869 3.470 -4.263 1.00 62.66 96 PRO A N 1
ATOM 754 C CA . PRO A 1 96 ? 19.175 3.408 -4.927 1.00 62.66 96 PRO A CA 1
ATOM 755 C C . PRO A 1 96 ? 19.378 4.571 -5.917 1.00 62.66 96 PRO A C 1
ATOM 757 O O . PRO A 1 96 ? 18.443 5.320 -6.197 1.00 62.66 96 PRO A O 1
ATOM 760 N N . GLN A 1 97 ? 20.613 4.721 -6.421 1.00 70.44 97 GLN A N 1
ATOM 761 C CA . GLN A 1 97 ? 21.035 5.789 -7.345 1.00 70.44 97 GLN A CA 1
ATOM 762 C C . GLN A 1 97 ? 19.954 6.151 -8.393 1.00 70.44 97 GLN A C 1
ATOM 764 O O . GLN A 1 97 ? 19.191 5.266 -8.785 1.00 70.44 97 GLN A O 1
ATOM 769 N N . PRO A 1 98 ? 19.854 7.419 -8.847 1.00 73.69 98 PRO A N 1
ATOM 770 C CA . PRO A 1 98 ? 18.738 7.920 -9.660 1.00 73.69 98 PRO A CA 1
ATOM 771 C C . PRO A 1 98 ? 18.315 7.019 -10.830 1.00 73.69 98 PRO A C 1
ATOM 773 O O . PRO A 1 98 ? 17.124 6.859 -11.081 1.00 73.69 98 PRO A O 1
ATOM 776 N N . GLU A 1 99 ? 19.270 6.376 -11.497 1.00 76.56 99 GLU A N 1
ATOM 777 C CA . GLU A 1 99 ? 19.075 5.459 -12.623 1.00 76.56 99 GLU A CA 1
ATOM 778 C C . GLU A 1 99 ? 18.464 4.094 -12.251 1.00 76.56 99 GLU A C 1
ATOM 780 O O . GLU A 1 99 ? 18.042 3.338 -13.123 1.00 76.56 99 GLU A O 1
ATOM 785 N N . LYS A 1 100 ? 18.388 3.776 -10.957 1.00 79.56 100 LYS A N 1
ATOM 786 C CA . LYS A 1 100 ? 17.762 2.569 -10.394 1.00 79.56 100 LYS A CA 1
ATOM 787 C C . LYS A 1 100 ? 16.456 2.869 -9.659 1.00 79.56 100 LYS A C 1
ATOM 789 O O . LYS A 1 100 ? 15.899 1.968 -9.026 1.00 79.56 100 LYS A O 1
ATOM 794 N N . ARG A 1 101 ? 15.965 4.112 -9.701 1.00 85.62 101 ARG A N 1
ATOM 795 C CA . ARG A 1 101 ? 14.693 4.462 -9.064 1.00 85.62 101 ARG A CA 1
ATOM 796 C C . ARG A 1 101 ? 13.537 3.777 -9.791 1.00 85.62 101 ARG A C 1
ATOM 798 O O . ARG A 1 101 ? 13.451 3.859 -11.017 1.00 85.62 101 ARG A O 1
ATOM 805 N N . PRO A 1 102 ? 12.632 3.105 -9.062 1.00 89.25 102 PRO A N 1
ATOM 806 C CA . PRO A 1 102 ? 11.474 2.496 -9.689 1.00 89.25 102 PRO A CA 1
ATOM 807 C C . PRO A 1 102 ? 10.551 3.587 -10.241 1.00 89.25 102 PRO A C 1
ATOM 809 O O . PRO A 1 102 ? 10.347 4.619 -9.601 1.00 89.25 102 PRO A O 1
ATOM 812 N N . PHE A 1 103 ? 9.945 3.329 -11.404 1.00 90.19 103 PHE A N 1
ATOM 813 C CA . PHE A 1 103 ? 8.942 4.228 -11.982 1.00 90.19 103 PHE A CA 1
ATOM 814 C C . PHE A 1 103 ? 7.771 4.462 -11.024 1.00 90.19 103 PHE A C 1
ATOM 816 O O . PHE A 1 103 ? 7.238 5.563 -10.981 1.00 90.19 103 PHE A O 1
ATOM 823 N N . CYS A 1 104 ? 7.371 3.435 -10.267 1.00 93.25 104 CYS A N 1
ATOM 824 C CA . CYS A 1 104 ? 6.293 3.499 -9.289 1.00 93.25 104 CYS A CA 1
ATOM 82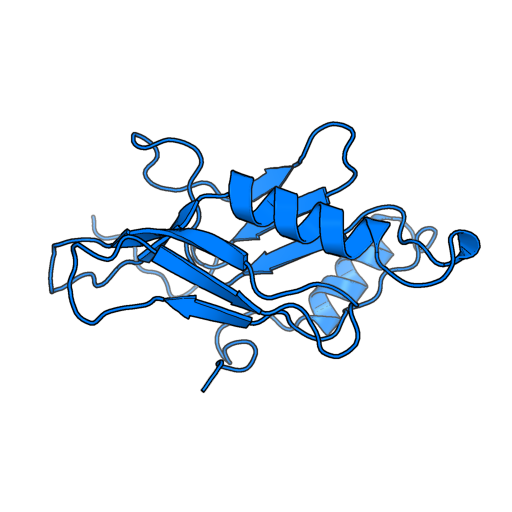5 C C . CYS A 1 104 ? 6.576 2.569 -8.102 1.00 93.25 104 CYS A C 1
ATOM 827 O O . CYS A 1 104 ? 7.135 1.486 -8.288 1.00 93.25 104 CYS A O 1
ATOM 829 N N . VAL A 1 105 ? 6.163 2.967 -6.895 1.00 94.50 105 VAL A N 1
ATOM 830 C CA . VAL A 1 105 ? 6.168 2.102 -5.702 1.00 94.50 105 VAL A CA 1
ATOM 831 C C . VAL A 1 105 ? 4.739 1.852 -5.240 1.00 94.50 105 VAL A C 1
ATOM 833 O O . VAL A 1 105 ? 4.019 2.777 -4.867 1.00 94.50 105 VAL A O 1
ATOM 836 N N . VAL A 1 106 ? 4.341 0.581 -5.208 1.00 96.12 106 VAL A N 1
ATOM 837 C CA . VAL A 1 106 ? 3.033 0.164 -4.697 1.00 96.12 106 VAL A CA 1
ATOM 838 C C . VAL A 1 106 ? 3.213 -0.533 -3.353 1.00 96.12 106 VAL A C 1
ATOM 840 O O . VAL A 1 106 ? 3.817 -1.600 -3.269 1.00 96.12 106 VAL A O 1
ATOM 843 N N . GLY A 1 107 ? 2.696 0.073 -2.289 1.00 95.81 107 GLY A N 1
ATOM 844 C CA . GLY A 1 107 ? 2.610 -0.547 -0.974 1.00 95.81 107 GLY A CA 1
ATOM 845 C C . GLY A 1 107 ? 1.376 -1.436 -0.885 1.00 95.81 107 GLY A C 1
ATOM 846 O O . GLY A 1 107 ? 0.256 -0.954 -1.027 1.00 95.81 107 GLY A O 1
ATOM 847 N N . VAL A 1 108 ? 1.571 -2.721 -0.604 1.00 95.69 108 VAL A N 1
ATOM 848 C CA . VAL A 1 108 ? 0.480 -3.674 -0.360 1.00 95.69 108 VAL A CA 1
ATOM 849 C C . VAL A 1 108 ? 0.408 -4.033 1.121 1.00 95.69 108 VAL A C 1
ATOM 851 O O . VAL A 1 108 ? 1.434 -4.184 1.784 1.00 95.69 108 VAL A O 1
ATOM 854 N N . THR A 1 109 ? -0.802 -4.153 1.663 1.00 93.88 109 THR A N 1
ATOM 855 C CA . THR A 1 109 ? -1.017 -4.478 3.079 1.00 93.88 109 THR A CA 1
ATOM 856 C C . THR A 1 109 ? -2.224 -5.386 3.291 1.00 93.88 109 THR A C 1
ATOM 858 O O . THR A 1 109 ? -3.186 -5.358 2.526 1.00 93.88 109 THR A O 1
ATOM 861 N N . MET A 1 110 ? -2.183 -6.170 4.368 1.00 92.12 110 MET A N 1
ATOM 862 C CA . MET A 1 110 ? -3.324 -6.939 4.879 1.00 92.12 110 MET A CA 1
ATOM 863 C C . MET A 1 110 ? -4.019 -6.240 6.056 1.00 92.12 110 MET A C 1
ATOM 865 O O . MET A 1 110 ? -4.892 -6.818 6.691 1.00 92.12 110 MET A O 1
ATOM 869 N N . GLU A 1 111 ? -3.645 -5.000 6.363 1.00 91.44 111 GLU A N 1
ATOM 870 C CA . GLU A 1 111 ? -4.384 -4.142 7.291 1.00 91.44 111 GLU A CA 1
ATOM 871 C C . GLU A 1 111 ? -5.443 -3.340 6.530 1.00 91.44 111 GLU A C 1
ATOM 873 O O . GLU A 1 111 ? -5.247 -2.986 5.367 1.00 91.44 111 GLU A O 1
ATOM 878 N N . ASP A 1 112 ? -6.560 -3.021 7.183 1.00 92.44 112 ASP A N 1
ATOM 879 C CA . ASP A 1 112 ? -7.572 -2.133 6.606 1.00 92.44 112 ASP A CA 1
ATOM 880 C C . ASP A 1 112 ? -6.980 -0.725 6.432 1.00 92.44 112 ASP A C 1
ATOM 882 O O . ASP A 1 112 ? -6.125 -0.295 7.216 1.00 92.44 112 ASP A O 1
ATOM 886 N N . ILE A 1 113 ? -7.443 0.024 5.436 1.00 95.00 113 ILE A N 1
ATOM 887 C CA . ILE A 1 113 ? -6.999 1.405 5.206 1.00 95.00 113 ILE A CA 1
ATOM 888 C C . ILE A 1 113 ? -8.196 2.338 5.023 1.00 95.00 113 ILE A C 1
ATOM 890 O O . ILE A 1 113 ? -9.292 1.899 4.679 1.00 95.00 113 ILE A O 1
ATOM 894 N N . TYR A 1 114 ? -8.006 3.629 5.287 1.00 94.94 114 TYR A N 1
ATOM 895 C CA . TYR A 1 114 ? -9.033 4.662 5.125 1.00 94.94 114 TYR A CA 1
ATOM 896 C C . TYR A 1 114 ? -8.411 6.004 4.712 1.00 94.94 114 TYR A C 1
ATOM 898 O O . TYR A 1 114 ? -7.237 6.247 5.004 1.00 94.94 114 TYR A O 1
ATOM 906 N N . SER A 1 115 ? -9.190 6.879 4.068 1.00 94.44 115 SER A N 1
ATOM 907 C CA . SER A 1 115 ? -8.747 8.227 3.669 1.00 94.44 115 SER A CA 1
ATOM 908 C C . SER A 1 115 ? -9.346 9.351 4.504 1.00 94.44 115 SER A C 1
ATOM 910 O O . SER A 1 115 ? -8.647 10.289 4.862 1.00 94.44 115 SER A O 1
ATOM 912 N N . ALA A 1 116 ? -10.616 9.247 4.877 1.00 91.94 116 ALA A N 1
ATOM 913 C CA . ALA A 1 116 ? -11.327 10.235 5.670 1.00 91.94 116 ALA A CA 1
ATOM 914 C C . ALA A 1 116 ? -11.956 9.591 6.916 1.00 91.94 116 ALA A C 1
ATOM 916 O O . ALA A 1 116 ? -12.238 8.389 6.928 1.00 91.94 116 ALA A O 1
ATOM 917 N N . PRO A 1 117 ? -12.213 10.361 7.991 1.00 86.12 117 PRO A N 1
ATOM 918 C CA . PRO A 1 117 ? -12.852 9.833 9.198 1.00 86.12 117 PRO A CA 1
ATOM 919 C C . PRO A 1 117 ? -14.198 9.135 8.946 1.00 86.12 117 PRO A C 1
ATOM 921 O O . PRO A 1 117 ? -14.513 8.179 9.652 1.00 86.12 117 PRO A O 1
ATOM 924 N N . SER A 1 118 ? -14.953 9.593 7.942 1.00 87.69 118 SER A N 1
ATOM 925 C CA . SER A 1 118 ? -16.247 9.042 7.518 1.00 87.69 118 SER A CA 1
ATOM 926 C C . SER A 1 118 ? -16.148 7.715 6.769 1.00 87.69 118 SER A C 1
ATOM 928 O O . SER A 1 118 ? -17.127 6.974 6.723 1.00 87.69 118 SER A O 1
ATOM 930 N N . ASP A 1 119 ? -14.992 7.397 6.186 1.00 86.44 119 ASP A N 1
ATOM 931 C CA . ASP A 1 119 ? -14.856 6.210 5.346 1.00 86.44 119 ASP A CA 1
ATOM 932 C C . ASP A 1 119 ? -14.915 4.957 6.207 1.00 86.44 119 ASP A C 1
ATOM 934 O O . ASP A 1 119 ? -14.230 4.861 7.228 1.00 86.44 119 ASP A O 1
ATOM 938 N N . LEU A 1 120 ? -15.669 3.943 5.787 1.00 85.44 120 LEU A N 1
ATOM 939 C CA . LEU A 1 120 ? -15.622 2.635 6.444 1.00 85.44 120 LEU A CA 1
ATOM 940 C C . LEU A 1 120 ? -14.308 1.909 6.142 1.00 85.44 120 LEU A C 1
ATOM 942 O O . LEU A 1 120 ? -13.733 1.297 7.041 1.00 85.44 120 LEU A O 1
ATOM 946 N N . PHE A 1 121 ? -13.830 2.022 4.907 1.00 91.25 121 PHE A N 1
ATOM 947 C CA . PHE A 1 121 ? -12.508 1.627 4.428 1.00 91.25 121 PHE A CA 1
ATOM 948 C C . PHE A 1 121 ? -12.334 2.158 2.996 1.00 91.25 121 PHE A C 1
ATOM 950 O O . PHE A 1 121 ? -13.308 2.578 2.371 1.00 91.25 121 PHE A O 1
ATOM 957 N N . VAL A 1 122 ? -11.117 2.086 2.465 1.00 94.81 122 VAL A N 1
ATOM 958 C CA . VAL A 1 122 ? -10.846 2.180 1.023 1.00 94.81 122 VAL A CA 1
ATOM 959 C C . VAL A 1 122 ? -10.040 0.961 0.584 1.00 94.81 122 VAL A C 1
ATOM 961 O O . VAL A 1 122 ? -9.290 0.395 1.376 1.00 94.81 122 VAL A O 1
ATOM 964 N N . ALA A 1 123 ? -10.198 0.526 -0.665 1.00 95.19 123 ALA A N 1
ATOM 965 C CA . ALA A 1 123 ? -9.389 -0.571 -1.204 1.00 95.19 123 ALA A CA 1
ATOM 966 C C . ALA A 1 123 ? -7.938 -0.133 -1.447 1.00 95.19 123 ALA A C 1
ATOM 968 O O . ALA A 1 123 ? -7.005 -0.899 -1.246 1.00 95.19 123 ALA A O 1
ATOM 969 N N . GLY A 1 124 ? -7.744 1.123 -1.843 1.00 96.62 124 GLY A N 1
ATOM 970 C CA . GLY A 1 124 ? -6.441 1.702 -2.123 1.00 96.62 124 GLY A CA 1
ATOM 971 C C . GLY A 1 124 ? -6.547 3.171 -2.496 1.00 96.62 124 GLY A C 1
ATOM 972 O O . GLY A 1 124 ? -7.643 3.691 -2.702 1.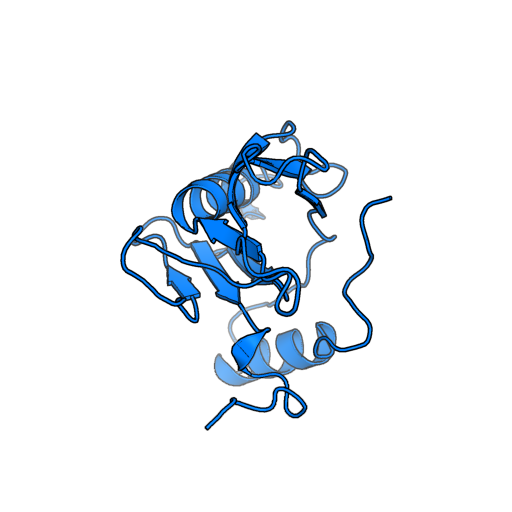00 96.62 124 GLY A O 1
ATOM 973 N N . MET A 1 125 ? -5.400 3.834 -2.580 1.00 97.38 125 MET A N 1
ATOM 974 C CA . MET A 1 125 ? -5.273 5.203 -3.070 1.00 97.38 125 MET A CA 1
ATOM 975 C C . MET A 1 125 ? -3.943 5.364 -3.800 1.00 97.38 125 MET A C 1
ATOM 977 O O . MET A 1 125 ? -2.931 4.801 -3.383 1.00 97.38 125 MET A O 1
ATOM 981 N N . ALA A 1 126 ? -3.945 6.153 -4.870 1.00 97.25 126 ALA A N 1
ATOM 982 C CA . ALA A 1 126 ? -2.735 6.575 -5.560 1.00 97.25 126 ALA A CA 1
ATOM 983 C C . ALA A 1 126 ? -2.374 8.010 -5.155 1.00 97.25 126 ALA A C 1
ATOM 985 O O . ALA A 1 126 ? -3.240 8.884 -5.107 1.00 97.25 126 ALA A O 1
ATOM 986 N N . GLY A 1 127 ? -1.092 8.256 -4.897 1.00 92.88 127 GLY A N 1
ATOM 987 C CA . GLY A 1 127 ? -0.547 9.603 -4.786 1.00 92.88 127 GLY A CA 1
ATOM 988 C C . GLY A 1 127 ? -0.397 10.184 -6.186 1.00 92.88 127 GLY A C 1
ATOM 989 O O . GLY A 1 127 ? 0.578 9.875 -6.876 1.00 92.88 127 GLY A O 1
ATOM 990 N N . GLY A 1 128 ? -1.381 10.976 -6.622 1.00 82.38 128 GLY A N 1
ATOM 991 C CA . GLY A 1 128 ? -1.359 11.635 -7.930 1.00 82.38 128 GLY A CA 1
ATOM 992 C C . GLY A 1 128 ? -0.031 12.364 -8.143 1.00 82.38 128 GLY A C 1
ATOM 993 O O . GLY A 1 128 ? 0.446 13.023 -7.228 1.00 82.38 128 GLY A O 1
ATOM 994 N N . VAL A 1 129 ? 0.590 12.173 -9.312 1.00 86.38 129 VAL A N 1
ATOM 995 C CA . VAL A 1 129 ? 1.935 12.655 -9.715 1.00 86.38 129 VAL A CA 1
ATOM 996 C C . VAL A 1 129 ? 3.135 12.178 -8.880 1.00 86.38 129 VAL A C 1
ATOM 998 O O . VAL A 1 129 ? 4.277 12.321 -9.306 1.00 86.38 129 V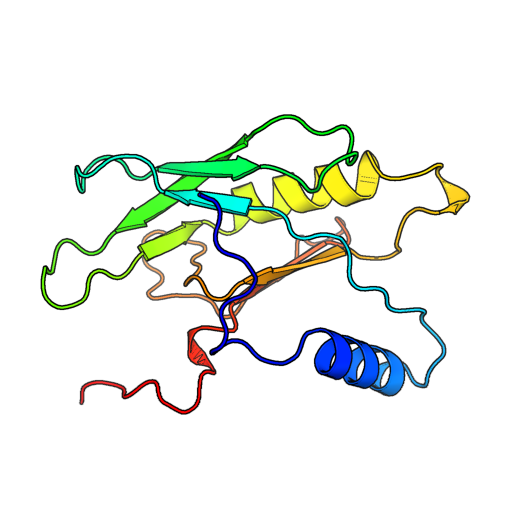AL A O 1
ATOM 1001 N N . SER A 1 130 ? 2.921 11.542 -7.730 1.00 92.38 130 SER A N 1
ATOM 1002 C CA . SER A 1 130 ? 3.993 11.036 -6.864 1.00 92.38 130 SER A CA 1
ATOM 1003 C C . SER A 1 130 ? 4.416 9.602 -7.177 1.00 92.38 130 SER A C 1
ATOM 1005 O O . SER A 1 130 ? 5.221 9.055 -6.439 1.00 92.38 130 SER A O 1
ATOM 1007 N N . HIS A 1 131 ? 3.891 8.985 -8.243 1.00 94.69 131 HIS A N 1
ATOM 1008 C CA . HIS A 1 131 ? 4.149 7.592 -8.641 1.00 94.69 131 HIS A CA 1
ATOM 1009 C C . HIS A 1 131 ? 4.212 6.606 -7.461 1.00 94.69 131 HIS A C 1
ATOM 1011 O O . HIS A 1 131 ? 5.103 5.758 -7.363 1.00 94.69 131 HIS A O 1
ATOM 1017 N N . VAL A 1 132 ? 3.269 6.741 -6.536 1.00 96.69 132 VAL A N 1
ATOM 1018 C CA . VAL A 1 132 ? 3.091 5.795 -5.442 1.00 96.69 132 VAL A CA 1
ATOM 1019 C C . VAL A 1 132 ? 1.629 5.432 -5.312 1.00 96.69 132 VAL A C 1
ATOM 1021 O O . VAL A 1 132 ? 0.745 6.238 -5.606 1.00 96.69 132 VAL A O 1
ATOM 1024 N N . ALA A 1 133 ? 1.364 4.225 -4.840 1.00 97.50 133 ALA A N 1
ATOM 1025 C CA . ALA A 1 133 ? 0.025 3.806 -4.468 1.00 97.50 133 ALA A CA 1
ATOM 1026 C C . ALA A 1 133 ? 0.072 2.914 -3.232 1.00 97.50 133 ALA A C 1
ATOM 1028 O O . ALA A 1 133 ? 1.035 2.184 -3.020 1.00 97.50 133 ALA A O 1
ATOM 1029 N N . GLY A 1 134 ? -0.972 2.963 -2.417 1.00 97.12 134 GLY A N 1
ATOM 1030 C CA . GLY A 1 134 ? -1.192 2.027 -1.324 1.00 97.12 134 GLY A CA 1
ATOM 1031 C C . GLY A 1 134 ? -2.455 1.219 -1.587 1.00 97.12 134 GLY A C 1
ATOM 1032 O O . GLY A 1 134 ? -3.466 1.787 -1.995 1.00 97.12 134 GLY A O 1
ATOM 1033 N N . PHE A 1 135 ? -2.411 -0.089 -1.351 1.00 96.69 135 PHE A N 1
ATOM 1034 C CA . PHE A 1 135 ? -3.534 -0.996 -1.570 1.00 96.69 135 PHE A CA 1
ATOM 1035 C C . PHE A 1 135 ? -3.683 -1.983 -0.407 1.00 96.69 135 PHE A C 1
ATOM 1037 O O . PHE A 1 135 ? -2.705 -2.577 0.054 1.00 96.69 135 PHE A O 1
ATOM 1044 N N . SER A 1 136 ? -4.913 -2.164 0.069 1.00 95.38 136 SER A N 1
ATOM 1045 C CA . SER A 1 136 ? -5.275 -3.137 1.093 1.00 95.38 136 SER A CA 1
ATOM 1046 C C . SER A 1 136 ? -5.970 -4.339 0.472 1.00 95.38 136 SER A C 1
ATOM 1048 O O . SER A 1 136 ? -7.043 -4.241 -0.121 1.00 95.38 136 SER A O 1
ATOM 1050 N N . LEU A 1 137 ? -5.372 -5.506 0.681 1.00 93.31 137 LEU A N 1
ATOM 1051 C CA . LEU A 1 137 ? -5.911 -6.794 0.260 1.00 93.31 137 LEU A CA 1
ATOM 1052 C C . LEU A 1 137 ? -6.831 -7.413 1.315 1.00 93.31 137 LEU A C 1
ATOM 1054 O O . LEU A 1 137 ? -7.472 -8.424 1.036 1.00 93.31 137 LEU A O 1
ATOM 1058 N N . LEU A 1 138 ? -6.938 -6.806 2.507 1.00 90.56 138 LEU A N 1
ATOM 1059 C CA . LEU A 1 138 ? -7.693 -7.373 3.623 1.00 90.56 138 LEU A CA 1
ATOM 1060 C C . LEU A 1 138 ? -9.108 -7.751 3.186 1.00 90.56 138 LEU A C 1
ATOM 1062 O O . LEU A 1 138 ? -9.506 -8.892 3.357 1.00 90.56 138 LEU A O 1
ATOM 1066 N N . ARG A 1 139 ? -9.843 -6.822 2.567 1.00 88.44 139 ARG A N 1
ATOM 1067 C CA . ARG A 1 139 ? -11.262 -6.989 2.203 1.00 88.44 139 ARG A CA 1
ATOM 1068 C C . ARG A 1 139 ? -11.520 -7.949 1.042 1.00 88.44 139 ARG A C 1
ATOM 1070 O O . ARG A 1 139 ? -12.666 -8.336 0.847 1.00 88.44 139 ARG A O 1
ATOM 1077 N N . TYR A 1 140 ? -10.476 -8.351 0.327 1.00 87.81 140 TYR A N 1
ATOM 1078 C CA . TYR A 1 140 ? -10.547 -9.317 -0.769 1.00 87.81 140 TYR A CA 1
ATOM 1079 C C . TYR A 1 140 ? -10.239 -10.744 -0.308 1.00 87.81 140 TYR A C 1
ATOM 1081 O O . TYR A 1 140 ? -10.295 -11.678 -1.103 1.00 87.81 140 TYR A O 1
ATOM 1089 N N . HIS A 1 141 ? -9.922 -10.931 0.976 1.00 82.44 141 HIS A N 1
ATOM 1090 C CA . HIS A 1 141 ? -9.655 -12.250 1.517 1.00 82.44 141 HIS A CA 1
ATOM 1091 C C . HIS A 1 141 ? -10.925 -13.125 1.468 1.00 82.44 141 HIS A C 1
ATOM 1093 O O . HIS A 1 141 ? -11.935 -12.762 2.083 1.00 82.44 141 HIS A O 1
ATOM 1099 N N . PRO A 1 142 ? -10.890 -14.301 0.812 1.00 76.19 142 PRO A N 1
ATOM 1100 C CA . PRO A 1 142 ? -12.086 -15.089 0.487 1.00 76.19 142 PRO A CA 1
ATOM 1101 C C . PRO A 1 142 ? -12.835 -15.612 1.719 1.00 76.19 142 PRO A C 1
ATOM 1103 O O . PRO A 1 142 ? -14.020 -15.926 1.647 1.00 76.19 142 PRO A O 1
ATOM 1106 N N . HIS A 1 143 ? -12.168 -15.680 2.874 1.00 72.94 143 HIS A N 1
ATOM 1107 C CA . HIS A 1 143 ? -12.792 -16.105 4.129 1.00 72.94 143 HIS A CA 1
ATOM 1108 C C . HIS A 1 143 ? -13.331 -14.952 4.987 1.00 72.94 143 HIS A C 1
ATOM 1110 O O . HIS A 1 143 ? -13.785 -15.191 6.108 1.00 72.94 143 HIS A O 1
ATOM 1116 N N . ILE A 1 144 ? -13.298 -13.701 4.507 1.00 71.69 144 ILE A N 1
ATOM 1117 C CA . ILE A 1 144 ? -14.007 -12.618 5.193 1.00 71.69 144 ILE A CA 1
ATOM 1118 C C . ILE A 1 144 ? -15.503 -12.808 4.994 1.00 71.69 144 ILE A C 1
ATOM 1120 O O . ILE A 1 144 ? -16.042 -12.646 3.905 1.00 71.69 144 ILE A O 1
ATOM 1124 N N . ARG A 1 145 ? -16.188 -13.114 6.094 1.00 66.62 145 ARG A N 1
ATOM 1125 C CA . ARG A 1 145 ? -17.645 -13.095 6.150 1.00 66.62 145 ARG A CA 1
ATOM 1126 C C . ARG A 1 145 ? -18.103 -11.675 6.452 1.00 66.62 145 ARG A C 1
ATOM 1128 O O . ARG A 1 145 ? -17.708 -11.097 7.468 1.00 66.62 145 ARG A O 1
ATOM 1135 N N . MET A 1 146 ? -18.927 -11.108 5.576 1.00 60.47 146 MET A N 1
ATOM 1136 C CA . MET A 1 146 ? -19.674 -9.902 5.916 1.00 60.47 146 MET A CA 1
ATOM 1137 C C . MET A 1 146 ? -20.777 -10.303 6.897 1.00 60.47 146 MET A C 1
ATOM 1139 O O . MET A 1 146 ? -21.469 -11.297 6.681 1.00 60.47 146 MET A O 1
ATOM 1143 N N . SER A 1 147 ? -20.887 -9.586 8.017 1.00 57.88 147 SER A N 1
ATOM 1144 C CA . SER A 1 147 ? -22.091 -9.688 8.839 1.00 57.88 147 SER A CA 1
ATOM 1145 C C . SER A 1 147 ? -23.267 -9.161 8.008 1.00 57.88 147 SER A C 1
ATOM 1147 O O . SER A 1 147 ? -23.055 -8.140 7.345 1.00 57.88 147 SER A O 1
ATOM 1149 N N . PRO A 1 148 ? -24.436 -9.825 8.029 1.00 50.06 148 PRO A N 1
ATOM 1150 C CA . PRO A 1 148 ? -25.652 -9.308 7.407 1.00 50.06 148 PRO A CA 1
ATOM 1151 C C . PRO A 1 148 ? -25.979 -7.882 7.857 1.00 50.06 148 PRO A C 1
ATOM 1153 O O . PRO A 1 148 ? -25.627 -7.535 9.013 1.00 50.06 148 PRO A O 1
#

Sequence (148 aa):
EGKEWPAYGPDLEELRRYTYAFYGGAMPVAVSAPARVRFEGADIKANKAVWKPPRGAGTGERWLKARRSSKAQLRRRALHIDPLLTCLCDLRDLGPQPEKRPFCVVGVTMEDIYSAPSDLFVAGMAGGVSHVAGFSLLRYHPHIRMSP

Organism: NCBI:txid124430

Radius of gyration: 15.93 Å; chains: 1; bounding box: 47×29×46 Å

Foldseek 3Di:
DFDDADPLDDDVVVVQVVVCVVVVVPAHGDDDADWGKAQDDPDQPSQWIWIGGGPPLPDHIDIWGKHFDPPPVPRAIETEAVSVQVVQLSSQVSDPDPVPRHQAEEAEELHFYDHDPPDPGDQKDDDVPSRYIYGHCNVVRPPDDDDD

Secondary structure (DSSP, 8-state):
-PPPSPTTSPPHHHHHHHHHHHTTT-S---PPPPPEEEE--SSTT--EEEEEPPTTSSPPPEEEEEEE-S-TTT--EEEEHHHHHHHHHHHHHSSS-GGG--S-EEEEESSEEESSTT-S-BSEEEETTTTEEEEE-GGG-TT-PPP-

InterPro domains:
  IPR024079 Metallopeptidase, catalytic domain superfamily [G3DSA:3.40.390.10] (42-148)

pLDDT: mean 85.27, std 12.76, range [39.25, 97.5]